Protein AF-A0A7T1WR82-F1 (afdb_monomer)

Nearest PDB structures (foldseek):
  6ww6-assembly1_A  TM=8.678E-01  e=2.029E-02  Enterococcus faecalis
  6hmj-assembly2_C  TM=7.425E-01  e=1.366E-02  Nakamurella multipartita DSM 44233
  6hmj-assembly2_D  TM=5.915E-01  e=3.014E-02  Nakamurella multipartita DSM 44233
  1sd5-assembly1_A  TM=7.877E-01  e=3.834E-01  Mycobacterium tuberculosis H37Rv
  1wj7-assembly1_A  TM=3.867E-01  e=4.355E+00  Mus musculus

Secondary structure (DSSP, 8-state):
--------------HHHHHHHHHHHHHHHHHHHHHHHHHHHHHT--HHHHHHHHHHHHHHHT--HHHHHHHHHHHHHHS---HHHHHHHHHHHHHHTT-

Structure (mmCIF, N/CA/C/O backbone):
data_AF-A0A7T1WR82-F1
#
_entry.id   AF-A0A7T1WR82-F1
#
loop_
_atom_site.group_PDB
_atom_site.id
_atom_site.type_symbol
_atom_site.label_atom_id
_atom_site.label_alt_id
_atom_site.label_comp_id
_atom_site.label_asym_id
_atom_site.label_entity_id
_atom_site.label_seq_id
_atom_site.pdbx_PDB_ins_code
_atom_site.Cartn_x
_atom_site.Cartn_y
_atom_site.Cartn_z
_atom_site.occupancy
_atom_site.B_iso_or_equiv
_atom_site.auth_seq_id
_atom_site.auth_comp_id
_atom_site.auth_asym_id
_atom_site.auth_atom_id
_atom_site.pdbx_PDB_model_num
ATOM 1 N N . MET A 1 1 ? -47.681 26.897 45.256 1.00 40.25 1 MET A N 1
ATOM 2 C CA . MET A 1 1 ? -47.712 25.527 44.693 1.00 40.25 1 MET A CA 1
ATOM 3 C C . MET A 1 1 ? -47.366 25.603 43.209 1.00 40.25 1 MET A C 1
ATOM 5 O O . MET A 1 1 ? -47.963 26.440 42.556 1.00 40.25 1 MET A O 1
ATOM 9 N N . LYS A 1 2 ? -46.405 24.768 42.759 1.00 40.03 2 LYS A N 1
ATOM 10 C CA . LYS A 1 2 ? -46.055 24.330 41.378 1.00 40.03 2 LYS A CA 1
ATOM 11 C C . LYS A 1 2 ? -45.998 25.421 40.283 1.00 40.03 2 LYS A C 1
ATOM 13 O O . LYS A 1 2 ? -47.017 25.970 39.915 1.00 40.03 2 LYS A O 1
ATOM 18 N N . GLY A 1 3 ? -44.862 25.778 39.680 1.00 43.69 3 GLY A N 1
ATOM 19 C CA . GLY A 1 3 ? -43.711 24.948 39.323 1.00 43.69 3 GLY A CA 1
ATOM 20 C C . GLY A 1 3 ? -44.055 24.062 38.124 1.00 43.69 3 GLY A C 1
A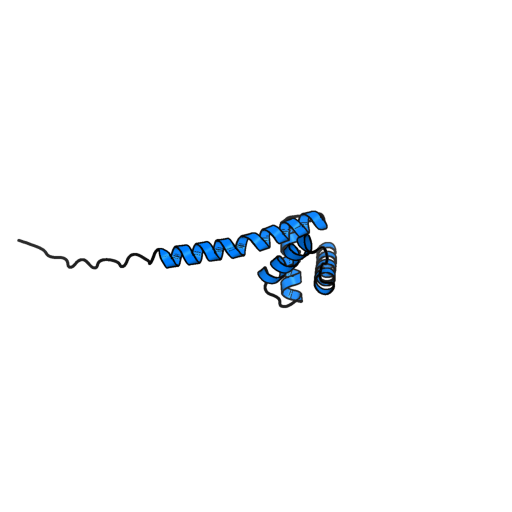TOM 21 O O . GLY A 1 3 ? -44.535 22.953 38.324 1.00 43.69 3 GLY A O 1
ATOM 22 N N . ALA A 1 4 ? -43.817 24.547 36.903 1.00 46.09 4 ALA A N 1
ATOM 23 C CA . ALA A 1 4 ? -43.819 23.734 35.689 1.00 46.09 4 ALA A CA 1
ATOM 24 C C . ALA A 1 4 ? -42.756 24.283 34.723 1.00 46.09 4 ALA A C 1
ATOM 26 O O . ALA A 1 4 ? -43.010 25.184 33.928 1.00 46.09 4 ALA A O 1
ATOM 27 N N . ARG A 1 5 ? -41.529 23.762 34.854 1.00 46.34 5 ARG A N 1
ATOM 28 C CA . ARG A 1 5 ? -40.504 23.839 33.809 1.00 46.34 5 ARG A CA 1
ATOM 29 C C . ARG A 1 5 ? -41.008 23.015 32.624 1.00 46.34 5 ARG A C 1
ATOM 31 O O . ARG A 1 5 ? -41.230 21.818 32.781 1.00 46.34 5 ARG A O 1
ATOM 38 N N . ALA A 1 6 ? -41.169 23.649 31.468 1.00 47.00 6 ALA A N 1
ATOM 39 C CA . ALA A 1 6 ? -41.296 22.941 30.205 1.00 47.00 6 ALA A CA 1
ATOM 40 C C . ALA A 1 6 ? -39.965 22.228 29.930 1.00 47.00 6 ALA A C 1
ATOM 42 O O . ALA A 1 6 ? -38.913 22.862 29.837 1.00 47.00 6 ALA 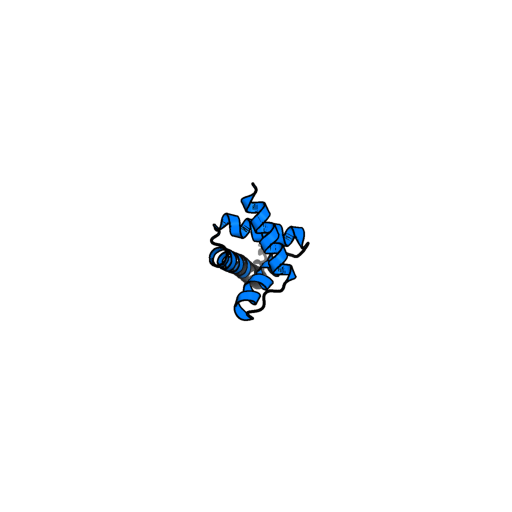A O 1
ATOM 43 N N . ALA A 1 7 ? -40.016 20.900 29.893 1.00 48.38 7 ALA A N 1
ATOM 44 C CA . ALA A 1 7 ? -38.902 20.063 29.500 1.00 48.38 7 ALA A CA 1
ATOM 45 C C . ALA A 1 7 ? -38.677 20.231 27.993 1.00 48.38 7 ALA A C 1
ATOM 47 O O . ALA A 1 7 ? -39.536 19.866 27.194 1.00 48.38 7 ALA A O 1
ATOM 48 N N . VAL A 1 8 ? -37.526 20.782 27.610 1.00 54.06 8 VAL A N 1
ATO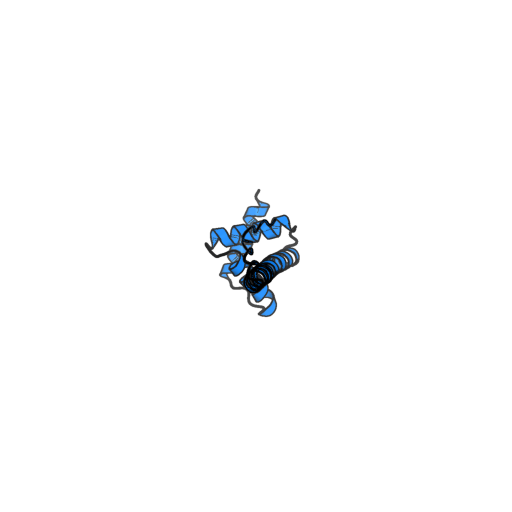M 49 C CA . VAL A 1 8 ? -36.980 20.555 26.273 1.00 54.06 8 VAL A CA 1
ATOM 50 C C . VAL A 1 8 ? -36.403 19.140 26.275 1.00 54.06 8 VAL A C 1
ATOM 52 O O . VAL A 1 8 ? -35.375 18.873 26.895 1.00 54.06 8 VAL A O 1
ATOM 55 N N . SER A 1 9 ? -37.134 18.202 25.677 1.00 49.97 9 SER A N 1
ATOM 56 C CA . SER A 1 9 ? -36.619 16.861 25.416 1.00 49.97 9 SER A CA 1
ATOM 57 C C . SER A 1 9 ? -35.569 16.994 24.322 1.00 49.97 9 SER A C 1
ATOM 59 O O . SER A 1 9 ? -35.898 17.388 23.207 1.00 49.97 9 SER A O 1
ATOM 61 N N . GLY A 1 10 ? -34.309 16.737 24.671 1.00 50.28 10 GLY A N 1
ATOM 62 C CA . GLY A 1 10 ? -33.233 16.621 23.699 1.00 50.28 10 GLY A CA 1
ATOM 63 C C . GLY A 1 10 ? -33.550 15.484 22.738 1.00 50.28 10 GLY A C 1
ATOM 64 O O . GLY A 1 10 ? -33.881 14.379 23.168 1.00 50.28 10 GLY A O 1
ATOM 65 N N . GLU A 1 11 ? -33.498 15.787 21.450 1.00 56.84 11 GLU A N 1
ATOM 66 C CA . GLU A 1 11 ? -33.544 14.799 20.383 1.00 56.84 11 GLU A CA 1
ATOM 67 C C . GLU A 1 11 ? -32.299 13.921 20.530 1.00 56.84 11 GLU A C 1
ATOM 69 O O . GLU A 1 11 ? -31.170 14.417 20.471 1.00 56.84 11 GLU A O 1
ATOM 74 N N . ALA A 1 12 ? -32.502 12.643 20.851 1.00 59.41 12 ALA A N 1
ATOM 75 C CA . ALA A 1 12 ? -31.414 11.682 20.892 1.00 59.41 12 ALA A CA 1
ATOM 76 C C . ALA A 1 12 ? -30.826 11.578 19.474 1.00 59.41 12 ALA A C 1
ATOM 78 O O . ALA A 1 12 ? -31.603 11.516 18.518 1.00 59.41 12 ALA A O 1
ATOM 79 N N . PRO A 1 13 ? -29.492 11.611 19.312 1.00 56.22 13 PRO A N 1
ATOM 80 C CA . PRO A 1 13 ? -28.881 11.453 18.002 1.00 56.22 13 PRO A CA 1
ATOM 81 C C . PRO A 1 13 ? -29.340 10.133 17.375 1.00 56.22 13 PRO A C 1
ATOM 83 O O . PRO A 1 13 ? -29.433 9.115 18.058 1.00 56.22 13 PRO A O 1
ATOM 86 N N . ASP A 1 14 ? -29.679 10.186 16.088 1.00 64.38 14 ASP A N 1
ATOM 87 C CA . ASP A 1 14 ? -30.161 9.046 15.313 1.00 64.38 14 ASP A CA 1
ATOM 88 C C . ASP A 1 14 ? -29.086 7.949 15.276 1.00 64.38 14 ASP A C 1
ATOM 90 O O . ASP A 1 14 ? -28.117 8.024 14.516 1.00 64.38 14 ASP A O 1
ATOM 94 N N . GLU A 1 15 ? -29.256 6.938 16.129 1.00 60.59 15 GLU A N 1
ATOM 95 C CA . GLU A 1 15 ? -28.353 5.794 16.295 1.00 60.59 15 GLU A CA 1
ATOM 96 C C . GLU A 1 15 ? -28.057 5.088 14.959 1.00 60.59 15 GLU A C 1
ATOM 98 O O . GLU A 1 15 ? -26.994 4.488 14.790 1.00 60.59 15 GLU A O 1
ATOM 103 N N . SER A 1 16 ? -28.958 5.194 13.972 1.00 70.25 16 SER A N 1
ATOM 104 C CA . SER A 1 16 ? -28.754 4.611 12.645 1.00 70.25 16 SER A CA 1
ATOM 105 C C . SER A 1 16 ? -27.654 5.320 11.846 1.00 70.25 16 SER A C 1
ATOM 107 O O . SER A 1 16 ? -26.864 4.660 11.171 1.00 70.25 16 SER A O 1
ATOM 109 N N . VAL A 1 17 ? -27.524 6.643 11.987 1.00 72.69 17 VAL A N 1
ATOM 110 C CA . VAL A 1 17 ? -26.503 7.443 11.295 1.00 72.69 17 VAL A CA 1
ATOM 111 C C . VAL A 1 17 ? -25.115 7.195 11.887 1.00 72.69 17 VAL A C 1
ATOM 113 O O . VAL A 1 17 ? -24.145 7.080 11.138 1.00 72.69 17 VAL A O 1
ATOM 116 N N . GLU A 1 18 ? -24.997 7.057 13.211 1.00 66.50 18 GLU A N 1
ATOM 117 C CA . GLU A 1 18 ? -23.722 6.709 13.859 1.00 66.50 18 GLU A CA 1
ATOM 118 C C . GLU A 1 18 ? -23.255 5.294 13.494 1.00 66.50 18 GLU A C 1
ATOM 120 O O . GLU A 1 18 ? -22.069 5.088 13.222 1.00 66.50 18 GLU A O 1
ATOM 125 N N . LEU A 1 19 ? -24.172 4.323 13.424 1.00 70.44 19 LEU A N 1
ATOM 126 C CA . LEU A 1 19 ? -23.851 2.960 12.992 1.00 70.44 19 LEU A CA 1
ATOM 127 C C . LEU A 1 19 ? -23.391 2.908 11.530 1.00 70.44 19 LEU A C 1
ATOM 129 O O . LEU A 1 19 ? -22.436 2.194 11.221 1.00 70.44 19 LEU A O 1
ATOM 133 N N . GLU A 1 20 ? -24.021 3.676 10.641 1.00 73.62 20 GLU A N 1
ATOM 134 C CA . GLU A 1 20 ? -23.632 3.777 9.230 1.00 73.62 20 GLU A CA 1
ATOM 135 C C . GLU A 1 20 ? -22.240 4.416 9.082 1.00 73.62 20 GLU A C 1
ATOM 137 O O . GLU A 1 20 ? -21.378 3.894 8.372 1.00 73.62 20 GLU A O 1
ATOM 142 N N . GLN A 1 21 ? -21.971 5.505 9.811 1.00 63.62 21 GLN A N 1
ATOM 143 C CA . GLN A 1 21 ? -20.661 6.163 9.816 1.00 63.62 21 GLN A CA 1
ATOM 144 C C . GLN A 1 21 ? -19.562 5.263 10.393 1.00 63.62 21 GLN A C 1
ATOM 146 O O . GLN A 1 21 ? -18.455 5.216 9.849 1.00 63.62 21 GLN A O 1
ATOM 151 N N . LEU A 1 22 ? -19.860 4.510 11.457 1.00 59.69 22 LEU A N 1
ATOM 152 C CA . LEU A 1 22 ? -18.931 3.545 12.037 1.00 59.69 22 LEU A CA 1
ATOM 153 C C . LEU A 1 22 ? -18.677 2.373 11.082 1.00 59.69 22 LEU A C 1
ATOM 155 O O . LEU A 1 22 ? -17.517 2.021 10.873 1.00 59.69 22 LEU A O 1
ATOM 159 N N . ARG A 1 23 ? -19.717 1.814 10.440 1.00 64.06 23 ARG A N 1
ATOM 160 C CA . ARG A 1 23 ? -19.560 0.793 9.386 1.00 64.06 23 ARG A CA 1
ATOM 161 C C . ARG A 1 23 ? -18.683 1.311 8.252 1.00 64.06 23 ARG A C 1
ATOM 163 O O . ARG A 1 23 ? -17.740 0.632 7.867 1.00 64.06 23 ARG A O 1
ATOM 170 N N . HIS A 1 24 ? -18.917 2.530 7.777 1.00 60.59 24 HIS A N 1
ATOM 171 C CA . HIS A 1 24 ? -18.142 3.109 6.682 1.00 60.59 24 HIS A CA 1
ATOM 172 C C . HIS A 1 24 ? -16.666 3.355 7.059 1.00 60.59 24 HIS A C 1
ATOM 174 O O . HIS A 1 24 ? -15.745 3.088 6.278 1.00 60.59 24 HIS A O 1
ATOM 180 N N . ALA A 1 25 ? -16.409 3.798 8.294 1.00 59.44 25 ALA A N 1
ATOM 181 C CA . ALA A 1 25 ? -15.056 3.925 8.836 1.00 59.44 25 ALA A CA 1
ATOM 182 C C . ALA A 1 25 ? -14.368 2.559 9.039 1.00 59.44 25 ALA A C 1
ATOM 184 O O . ALA A 1 25 ? -13.149 2.452 8.875 1.00 59.44 25 ALA A O 1
ATOM 185 N N . MET A 1 26 ? -15.136 1.514 9.364 1.00 60.00 26 MET A N 1
ATOM 186 C CA . MET A 1 26 ? -14.669 0.127 9.440 1.00 60.00 26 MET A CA 1
ATOM 187 C C . MET A 1 26 ? -14.469 -0.525 8.068 1.00 60.00 26 MET A C 1
ATOM 189 O O . MET A 1 26 ? -13.698 -1.470 7.987 1.00 60.00 26 MET A O 1
ATOM 193 N N . GLU A 1 27 ? -15.112 -0.045 7.004 1.00 61.00 27 GLU A N 1
ATOM 194 C CA . GLU A 1 27 ? -14.976 -0.590 5.644 1.00 61.00 27 GLU A CA 1
ATOM 195 C C . GLU A 1 27 ? -13.752 -0.021 4.899 1.00 61.00 27 GLU A C 1
ATOM 197 O O . GLU A 1 27 ? -13.155 -0.717 4.083 1.00 61.00 27 GLU A O 1
ATOM 202 N N . THR A 1 28 ? -13.307 1.203 5.216 1.00 53.84 28 THR A N 1
ATOM 203 C CA . THR A 1 28 ? -12.180 1.869 4.517 1.00 53.84 28 THR A CA 1
ATOM 204 C C . THR A 1 28 ? -10.815 1.715 5.200 1.00 53.84 28 THR A C 1
ATOM 206 O O . THR A 1 28 ? -9.780 1.746 4.532 1.00 53.84 28 THR A O 1
ATOM 209 N N . ARG A 1 29 ? -10.776 1.500 6.521 1.00 64.00 29 ARG A N 1
ATOM 210 C CA . ARG A 1 29 ? -9.531 1.235 7.274 1.00 64.00 29 ARG A CA 1
ATOM 211 C C . ARG A 1 29 ? -8.872 -0.144 7.034 1.00 64.00 29 ARG A C 1
ATOM 213 O O . ARG A 1 29 ? -7.646 -0.189 7.094 1.00 64.00 29 ARG A O 1
ATOM 220 N N . PRO A 1 30 ? -9.582 -1.246 6.705 1.00 79.12 30 PRO A N 1
ATOM 221 C CA . PRO A 1 30 ? -8.959 -2.562 6.540 1.00 79.12 30 PRO A CA 1
ATOM 222 C C . PRO A 1 30 ? -8.063 -2.673 5.309 1.00 79.12 30 PRO A C 1
ATOM 224 O O . PRO A 1 30 ? -7.031 -3.334 5.366 1.00 79.12 30 PRO A O 1
ATOM 227 N N . VAL A 1 31 ? -8.443 -2.050 4.188 1.00 90.50 31 VAL A N 1
ATOM 228 C CA . VAL A 1 31 ? -7.759 -2.294 2.908 1.00 90.50 31 VAL A CA 1
ATOM 229 C C . VAL A 1 31 ? -6.377 -1.645 2.852 1.00 90.50 31 VAL A C 1
ATOM 231 O O . VAL A 1 31 ? -5.436 -2.232 2.327 1.00 90.50 31 VAL A O 1
ATOM 234 N N . ILE A 1 32 ? -6.215 -0.472 3.469 1.00 93.00 32 ILE A N 1
ATOM 235 C CA . ILE A 1 32 ? -4.924 0.222 3.547 1.00 93.00 32 ILE A CA 1
ATOM 236 C C . ILE A 1 32 ? -3.935 -0.581 4.395 1.00 93.00 32 ILE A C 1
ATOM 238 O O . ILE A 1 32 ? -2.785 -0.758 3.995 1.00 93.00 32 ILE A O 1
ATOM 242 N N . ASP A 1 33 ? -4.370 -1.102 5.543 1.00 94.62 33 ASP A N 1
ATOM 243 C CA . ASP A 1 33 ? -3.505 -1.920 6.393 1.00 94.62 33 ASP A CA 1
ATOM 244 C C . ASP A 1 33 ? -3.172 -3.274 5.750 1.00 94.62 33 ASP A C 1
ATOM 246 O O . ASP A 1 33 ? -2.031 -3.731 5.849 1.00 94.62 33 ASP A O 1
ATOM 250 N N . GLN A 1 34 ? -4.106 -3.873 5.004 1.00 94.88 34 GLN A N 1
ATOM 251 C CA . GLN A 1 34 ? -3.818 -5.050 4.178 1.00 94.88 34 GLN A CA 1
ATOM 252 C C . GLN A 1 34 ? -2.771 -4.738 3.104 1.00 94.88 34 GLN A C 1
ATOM 254 O O . GLN A 1 34 ? -1.774 -5.452 3.004 1.00 94.88 34 GLN A O 1
ATOM 259 N N . ALA A 1 35 ? -2.936 -3.647 2.351 1.00 95.81 35 ALA A N 1
ATOM 260 C CA . ALA A 1 35 ? -1.978 -3.234 1.328 1.00 95.81 35 ALA A CA 1
ATOM 261 C C . ALA A 1 35 ? -0.584 -2.971 1.916 1.00 95.81 35 ALA A C 1
ATOM 263 O O . ALA A 1 35 ? 0.420 -3.388 1.337 1.00 95.81 35 ALA A O 1
ATOM 264 N N . LYS A 1 36 ? -0.503 -2.349 3.102 1.00 96.69 36 LYS A N 1
ATOM 265 C CA . LYS A 1 36 ? 0.763 -2.217 3.840 1.00 96.69 36 LYS A CA 1
ATOM 266 C C . LYS A 1 36 ? 1.377 -3.583 4.125 1.00 96.69 36 LYS A C 1
ATOM 268 O O . LYS A 1 36 ? 2.552 -3.775 3.832 1.00 96.69 36 LYS A O 1
ATOM 273 N N . GLY A 1 37 ? 0.595 -4.533 4.640 1.00 96.88 37 GLY A N 1
ATOM 274 C CA . GLY A 1 37 ? 1.051 -5.902 4.894 1.00 96.88 37 GLY A CA 1
ATOM 275 C C . GLY A 1 37 ? 1.589 -6.600 3.641 1.00 96.88 37 GLY A C 1
ATOM 276 O O . GLY A 1 37 ? 2.654 -7.214 3.692 1.00 96.88 37 GLY A O 1
ATOM 277 N N . VAL A 1 38 ? 0.914 -6.439 2.498 1.00 95.94 38 VAL A N 1
ATOM 278 C CA . VAL A 1 38 ? 1.372 -6.960 1.199 1.00 95.94 38 VAL A CA 1
ATOM 279 C C . VAL A 1 38 ? 2.728 -6.365 0.819 1.00 95.94 38 VAL A C 1
ATOM 281 O O . VAL A 1 38 ? 3.652 -7.107 0.490 1.00 95.94 38 VAL A O 1
ATOM 284 N N . LEU A 1 39 ? 2.887 -5.042 0.909 1.00 96.75 39 LEU A N 1
ATOM 285 C CA . LEU A 1 39 ? 4.150 -4.369 0.588 1.00 96.75 39 LEU A CA 1
ATOM 286 C C . LEU A 1 39 ? 5.285 -4.770 1.538 1.00 96.75 39 LEU A C 1
ATOM 288 O O . LEU A 1 39 ? 6.415 -4.974 1.094 1.00 96.75 39 LEU A O 1
ATOM 292 N N . MET A 1 40 ? 4.990 -4.917 2.832 1.00 97.88 40 MET A N 1
ATOM 293 C CA . MET A 1 40 ? 5.951 -5.403 3.823 1.00 97.88 40 MET A CA 1
ATOM 294 C C . MET A 1 40 ? 6.453 -6.801 3.458 1.00 97.88 40 MET A C 1
ATOM 296 O O . MET A 1 40 ? 7.661 -7.022 3.432 1.00 97.88 40 MET A O 1
ATOM 300 N N . ALA A 1 41 ? 5.544 -7.724 3.131 1.00 96.38 41 ALA A N 1
ATOM 301 C CA . ALA A 1 41 ? 5.893 -9.096 2.777 1.00 96.38 41 ALA A CA 1
ATOM 302 C C . ALA A 1 41 ? 6.634 -9.194 1.432 1.00 96.38 41 ALA A C 1
ATOM 304 O O . ALA A 1 41 ? 7.596 -9.948 1.315 1.00 96.38 41 ALA A O 1
ATOM 305 N N . ALA A 1 42 ? 6.211 -8.426 0.425 1.00 94.12 42 ALA A N 1
ATOM 306 C CA . ALA A 1 42 ? 6.776 -8.490 -0.922 1.00 94.12 42 ALA A CA 1
ATOM 307 C C . ALA A 1 42 ? 8.156 -7.821 -1.041 1.00 94.12 42 ALA A C 1
ATOM 309 O O . ALA A 1 42 ? 8.978 -8.250 -1.850 1.00 94.12 42 ALA A O 1
ATOM 310 N N . TYR A 1 43 ? 8.414 -6.770 -0.255 1.00 94.94 43 TYR A N 1
ATOM 311 C CA . TYR A 1 43 ? 9.605 -5.923 -0.405 1.00 94.94 43 TYR A CA 1
ATOM 312 C C . TYR A 1 43 ? 10.457 -5.800 0.866 1.00 94.94 43 TYR A C 1
ATOM 314 O O . TYR A 1 43 ? 11.412 -5.018 0.878 1.00 94.94 43 TYR A O 1
ATOM 322 N N . SER A 1 44 ? 10.139 -6.567 1.914 1.00 96.19 44 SER A N 1
ATOM 323 C CA . SER A 1 44 ? 10.827 -6.560 3.214 1.00 96.19 44 SER A CA 1
ATOM 324 C C . SER A 1 44 ? 10.903 -5.165 3.843 1.00 96.19 44 SER A C 1
ATOM 326 O O . SER A 1 44 ? 11.963 -4.724 4.288 1.00 96.19 44 SER A O 1
ATOM 328 N N . LEU A 1 45 ? 9.779 -4.445 3.834 1.00 96.56 45 LEU A N 1
ATOM 329 C CA . LEU A 1 45 ? 9.681 -3.079 4.354 1.00 96.56 45 LEU A CA 1
ATOM 330 C C . LEU A 1 45 ? 9.228 -3.048 5.816 1.00 96.56 45 LEU A C 1
ATOM 332 O O . LEU A 1 45 ? 8.478 -3.914 6.269 1.00 96.56 45 LEU A O 1
ATOM 336 N N . SER A 1 46 ? 9.623 -1.989 6.525 1.00 97.69 46 SER A N 1
ATOM 337 C CA . SER A 1 46 ? 8.993 -1.611 7.792 1.00 97.69 46 SER A CA 1
ATOM 338 C C . SER A 1 46 ? 7.548 -1.123 7.563 1.00 97.69 46 SER A C 1
ATOM 340 O O . SER A 1 46 ? 7.202 -0.716 6.446 1.00 97.69 46 SER A O 1
ATOM 342 N N . PRO A 1 47 ? 6.687 -1.108 8.599 1.00 96.62 47 PRO A N 1
ATOM 343 C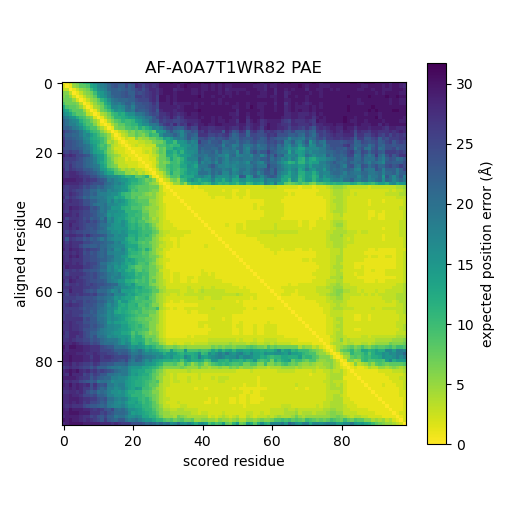 CA . PRO A 1 47 ? 5.350 -0.527 8.492 1.00 96.62 47 PRO A CA 1
ATOM 344 C C . PRO A 1 47 ? 5.353 0.954 8.084 1.00 96.62 47 PRO A C 1
ATOM 346 O O . PRO A 1 47 ? 4.484 1.365 7.308 1.00 96.62 47 PRO A O 1
ATOM 349 N N . GLU A 1 48 ? 6.310 1.756 8.578 1.00 96.94 48 GLU A N 1
ATOM 350 C CA . GLU A 1 48 ? 6.439 3.161 8.171 1.00 96.94 48 GLU A CA 1
ATOM 351 C C . GLU A 1 48 ? 6.825 3.288 6.699 1.00 96.94 48 GLU A C 1
ATOM 353 O O . GLU A 1 48 ? 6.279 4.130 5.986 1.00 96.94 48 GLU A O 1
ATOM 358 N N . ASP A 1 49 ? 7.744 2.454 6.224 1.00 97.75 49 ASP A N 1
ATOM 359 C CA . ASP A 1 49 ? 8.197 2.515 4.840 1.00 97.75 49 ASP A CA 1
ATOM 360 C C . ASP A 1 49 ? 7.120 2.034 3.871 1.00 97.75 49 ASP A C 1
ATOM 362 O O . ASP A 1 49 ? 6.885 2.685 2.857 1.00 97.75 49 ASP A O 1
ATOM 366 N N . ALA A 1 50 ? 6.384 0.973 4.208 1.00 97.81 50 ALA A N 1
ATOM 367 C CA . ALA A 1 50 ? 5.228 0.539 3.427 1.00 97.81 50 ALA A CA 1
ATOM 368 C C . ALA A 1 50 ? 4.160 1.643 3.319 1.00 97.81 50 ALA A C 1
ATOM 370 O O . ALA A 1 50 ? 3.610 1.875 2.241 1.00 97.81 50 ALA A O 1
ATOM 371 N N . TRP A 1 51 ? 3.910 2.379 4.408 1.00 96.75 51 TRP A N 1
ATOM 372 C CA . TRP A 1 51 ? 3.028 3.547 4.385 1.00 96.75 51 TRP A CA 1
ATOM 373 C C . TRP A 1 51 ? 3.549 4.654 3.461 1.00 96.75 51 TRP A C 1
ATOM 375 O O . TRP A 1 51 ? 2.790 5.163 2.635 1.00 96.75 51 TRP A O 1
ATOM 385 N N . LYS A 1 52 ? 4.841 5.003 3.549 1.00 97.50 52 LYS A N 1
ATOM 386 C CA . LYS A 1 52 ? 5.452 6.000 2.654 1.00 97.50 52 LYS A CA 1
ATOM 387 C C . LYS A 1 52 ? 5.290 5.601 1.190 1.00 97.50 52 LYS A C 1
ATOM 389 O O . LYS A 1 52 ? 4.926 6.448 0.385 1.00 97.50 52 LYS A O 1
ATOM 394 N N . ILE A 1 53 ? 5.502 4.327 0.849 1.00 98.00 53 ILE A N 1
ATOM 395 C CA . ILE A 1 53 ? 5.314 3.836 -0.522 1.00 98.00 53 ILE A CA 1
ATOM 396 C C . ILE A 1 53 ? 3.875 4.058 -0.998 1.00 98.00 53 ILE A C 1
ATOM 398 O O . ILE A 1 53 ? 3.691 4.624 -2.075 1.00 98.00 53 ILE A O 1
ATOM 402 N N . LEU A 1 54 ? 2.860 3.694 -0.205 1.00 96.75 54 LEU A N 1
ATOM 403 C CA . LEU A 1 54 ? 1.455 3.928 -0.571 1.00 96.75 54 LEU A CA 1
ATOM 404 C C . LEU A 1 54 ? 1.161 5.410 -0.825 1.00 96.75 54 LEU A C 1
ATOM 406 O O . LEU A 1 54 ? 0.539 5.758 -1.830 1.00 96.75 54 LEU A O 1
ATOM 410 N N . VAL A 1 55 ? 1.636 6.283 0.065 1.00 96.12 55 VAL A N 1
ATOM 411 C CA . VAL A 1 55 ? 1.449 7.734 -0.055 1.00 96.12 55 VAL A CA 1
ATOM 412 C C . VAL A 1 55 ? 2.136 8.270 -1.312 1.00 96.12 55 VAL A C 1
ATOM 414 O O . VAL A 1 55 ? 1.510 9.001 -2.077 1.00 96.12 55 VAL A O 1
ATOM 417 N N . THR A 1 56 ? 3.382 7.870 -1.573 1.00 96.88 56 THR A N 1
ATOM 418 C CA . THR A 1 56 ? 4.135 8.287 -2.764 1.00 96.88 56 THR A CA 1
ATOM 419 C C . THR A 1 56 ? 3.445 7.838 -4.051 1.00 96.88 56 THR A C 1
ATOM 421 O O . THR A 1 56 ? 3.271 8.637 -4.970 1.00 96.88 56 THR A O 1
ATOM 424 N N . VAL A 1 57 ? 2.994 6.581 -4.121 1.00 96.38 57 VAL A N 1
ATOM 425 C CA . VAL A 1 57 ? 2.276 6.057 -5.294 1.00 96.38 57 VAL A CA 1
ATOM 426 C C . VAL A 1 57 ? 0.956 6.800 -5.500 1.00 96.38 57 VAL A C 1
ATOM 428 O O . VAL A 1 57 ? 0.666 7.216 -6.621 1.00 96.38 57 VAL A O 1
ATOM 431 N N . SER A 1 58 ? 0.178 7.031 -4.440 1.00 95.69 58 SER A N 1
ATOM 432 C CA . SER A 1 58 ? -1.071 7.805 -4.494 1.00 95.69 58 SER A CA 1
ATOM 433 C C . SER A 1 58 ? -0.849 9.225 -5.022 1.00 95.69 58 SER A C 1
ATOM 435 O O . SER A 1 58 ? -1.541 9.651 -5.947 1.00 95.69 58 SER A O 1
ATOM 437 N N . GLN A 1 59 ? 0.161 9.932 -4.509 1.00 94.19 59 GLN A N 1
ATOM 438 C CA . GLN A 1 59 ? 0.480 11.295 -4.939 1.00 94.19 59 GLN A CA 1
ATOM 439 C C . GLN A 1 59 ? 0.948 11.348 -6.395 1.00 94.19 59 GLN A C 1
ATOM 441 O O . GLN A 1 59 ? 0.455 12.165 -7.170 1.00 94.19 59 GLN A O 1
ATOM 446 N N . HIS A 1 60 ? 1.860 10.460 -6.796 1.00 92.81 60 HIS A N 1
ATOM 447 C CA . HIS A 1 60 ? 2.384 10.435 -8.164 1.00 92.81 60 HIS A CA 1
ATOM 448 C C . HIS A 1 60 ? 1.338 10.021 -9.199 1.00 92.81 60 HIS A C 1
ATOM 450 O O . HIS A 1 60 ? 1.347 10.514 -10.325 1.00 92.81 60 HIS A O 1
ATOM 456 N N . SER A 1 61 ? 0.434 9.117 -8.827 1.00 90.31 61 SER A N 1
ATOM 457 C CA . SER A 1 61 ? -0.652 8.665 -9.697 1.00 90.31 61 SER A CA 1
ATOM 458 C C . SER A 1 61 ? -1.861 9.598 -9.695 1.00 90.31 61 SER A C 1
ATOM 460 O O . SER A 1 61 ? -2.771 9.377 -10.4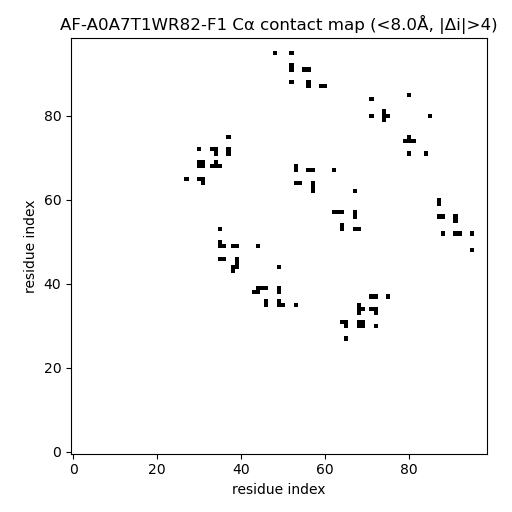94 1.00 90.31 61 SER A O 1
ATOM 462 N N . ASN A 1 62 ? -1.898 10.596 -8.800 1.00 93.25 62 ASN A N 1
ATOM 463 C CA . ASN A 1 62 ? -3.083 11.396 -8.485 1.00 93.25 62 ASN A CA 1
ATOM 464 C C . ASN A 1 62 ? -4.335 10.522 -8.245 1.00 93.25 62 ASN A C 1
ATOM 466 O O . ASN A 1 62 ? -5.442 10.851 -8.669 1.00 93.25 62 ASN A O 1
ATOM 470 N N . THR A 1 63 ? -4.140 9.366 -7.608 1.00 92.44 63 THR A N 1
ATOM 471 C CA . THR A 1 63 ? -5.191 8.386 -7.308 1.00 92.44 63 THR A CA 1
ATOM 472 C C . THR A 1 63 ? -5.421 8.361 -5.809 1.00 92.44 63 THR A C 1
ATOM 474 O O . THR A 1 63 ? -4.481 8.500 -5.025 1.00 92.44 63 THR A O 1
ATOM 477 N N . LYS A 1 64 ? -6.678 8.203 -5.383 1.00 93.44 64 LYS A N 1
ATOM 478 C CA . LYS A 1 64 ? -6.999 8.147 -3.954 1.00 93.44 64 LYS A CA 1
ATOM 479 C C . LYS A 1 64 ? -6.244 6.991 -3.294 1.00 93.44 64 LYS A C 1
ATOM 481 O O . LYS A 1 64 ? -6.184 5.894 -3.840 1.00 93.44 64 LYS A O 1
ATOM 486 N N . LEU A 1 65 ? -5.708 7.233 -2.099 1.00 93.62 65 LEU A N 1
ATOM 487 C CA . LEU A 1 65 ? -4.909 6.256 -1.355 1.00 93.62 65 LEU A CA 1
ATOM 488 C C . LEU A 1 65 ? -5.634 4.915 -1.155 1.00 93.62 65 LEU A C 1
ATOM 490 O O . LEU A 1 65 ? -5.010 3.864 -1.257 1.00 93.62 65 LEU A O 1
ATOM 494 N N . ASN A 1 66 ? -6.946 4.950 -0.899 1.00 92.44 66 ASN A N 1
ATOM 495 C CA . ASN A 1 66 ? -7.752 3.740 -0.742 1.00 92.44 66 ASN A CA 1
ATOM 496 C C . ASN A 1 66 ? -7.824 2.925 -2.042 1.00 92.44 66 ASN A C 1
ATOM 498 O O . ASN A 1 66 ? -7.664 1.716 -1.989 1.00 92.44 66 ASN A O 1
ATOM 502 N N . ALA A 1 67 ? -7.969 3.581 -3.197 1.00 93.00 67 ALA A N 1
ATOM 503 C CA . ALA A 1 67 ? -8.000 2.903 -4.491 1.00 93.00 67 ALA A CA 1
ATOM 504 C C . ALA A 1 67 ? -6.639 2.266 -4.818 1.00 93.00 67 ALA A C 1
ATOM 506 O O . ALA A 1 67 ? -6.582 1.116 -5.234 1.00 93.00 67 ALA A O 1
ATOM 507 N N . VAL A 1 68 ? -5.529 2.952 -4.516 1.00 94.69 68 VAL A N 1
ATOM 508 C CA . VAL A 1 68 ? -4.183 2.357 -4.629 1.00 94.69 68 VAL A CA 1
ATOM 509 C C . VAL A 1 68 ? -4.044 1.119 -3.736 1.00 94.69 68 VAL A C 1
ATOM 511 O O . VAL A 1 68 ? -3.480 0.110 -4.152 1.00 94.69 68 VAL A O 1
ATOM 514 N N . ALA A 1 69 ? -4.554 1.179 -2.504 1.00 94.62 69 ALA A N 1
ATOM 515 C CA . ALA A 1 69 ? -4.533 0.038 -1.597 1.00 94.62 69 ALA A CA 1
ATOM 516 C C . ALA A 1 69 ? -5.384 -1.136 -2.116 1.00 94.62 69 ALA A C 1
ATOM 518 O O . ALA A 1 69 ? -4.933 -2.279 -2.056 1.00 94.62 69 ALA A O 1
ATOM 519 N N . GLU A 1 70 ? -6.571 -0.860 -2.659 1.00 93.19 70 GLU A N 1
ATOM 520 C CA . GLU A 1 70 ? -7.446 -1.855 -3.291 1.00 93.19 70 GLU A CA 1
ATOM 521 C C . GLU A 1 70 ? -6.743 -2.552 -4.462 1.00 93.19 70 GLU A C 1
ATOM 523 O O . GLU A 1 70 ? -6.711 -3.780 -4.496 1.00 93.19 70 GLU A O 1
ATOM 528 N N . GLU A 1 71 ? -6.106 -1.799 -5.366 1.00 93.19 71 GLU A N 1
ATOM 529 C CA . GLU A 1 71 ? -5.365 -2.369 -6.500 1.00 93.19 71 GLU A CA 1
ATOM 530 C C . GLU A 1 71 ? -4.209 -3.275 -6.040 1.00 93.19 71 GLU A C 1
ATOM 532 O O . GLU A 1 71 ? -4.000 -4.362 -6.584 1.00 93.19 71 GLU A O 1
ATOM 537 N N . ILE A 1 72 ? -3.475 -2.871 -4.997 1.00 93.88 72 ILE A N 1
ATOM 538 C CA . ILE A 1 72 ? -2.389 -3.680 -4.428 1.00 93.88 72 ILE A CA 1
ATOM 539 C C . ILE A 1 72 ? -2.933 -4.983 -3.836 1.00 93.88 72 ILE A C 1
ATOM 541 O O . ILE A 1 72 ? -2.381 -6.051 -4.107 1.00 93.88 72 ILE A O 1
ATOM 545 N N . VAL A 1 73 ? -4.009 -4.924 -3.049 1.00 93.69 73 VAL A N 1
ATOM 546 C CA . VAL A 1 73 ? -4.613 -6.118 -2.442 1.00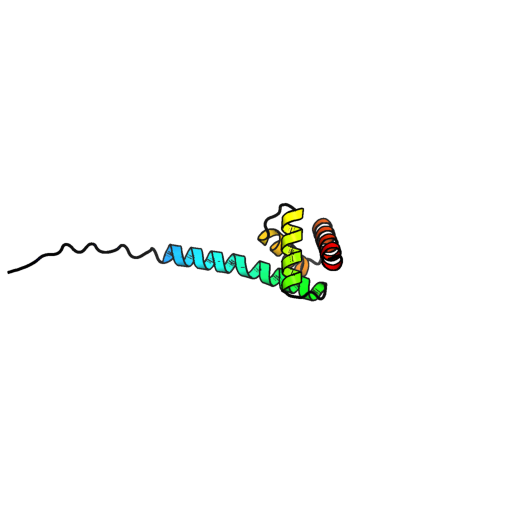 93.69 73 VAL A CA 1
ATOM 547 C C . VAL A 1 73 ? -5.191 -7.041 -3.515 1.00 93.69 73 VAL A C 1
ATOM 549 O O . VAL A 1 73 ? -4.926 -8.244 -3.477 1.00 93.69 73 VAL A O 1
ATOM 552 N N . ALA A 1 74 ? -5.905 -6.502 -4.504 1.00 91.62 74 ALA A N 1
ATOM 553 C CA . ALA A 1 74 ? -6.453 -7.273 -5.619 1.00 91.62 74 ALA A CA 1
ATOM 554 C C . ALA A 1 74 ? -5.355 -8.017 -6.397 1.00 91.62 74 ALA A C 1
ATOM 556 O O . ALA A 1 74 ? -5.511 -9.193 -6.734 1.00 91.62 74 ALA A O 1
ATOM 557 N N . SER A 1 75 ? -4.187 -7.390 -6.573 1.00 90.31 75 SER A N 1
ATOM 558 C CA . SER A 1 75 ? -3.058 -8.001 -7.282 1.00 90.31 75 SER A CA 1
ATOM 559 C C . SER A 1 75 ? -2.536 -9.302 -6.648 1.00 90.31 75 SER A C 1
ATOM 561 O O . SER A 1 75 ? -1.943 -10.134 -7.338 1.00 90.31 75 SER A O 1
ATOM 563 N N . THR A 1 76 ? -2.794 -9.521 -5.352 1.00 88.69 76 THR A N 1
ATOM 564 C CA . THR A 1 76 ? -2.427 -10.762 -4.645 1.00 88.69 76 THR A CA 1
ATOM 565 C C . THR A 1 76 ? -3.353 -11.937 -4.946 1.00 88.69 76 THR A C 1
ATOM 567 O O . THR A 1 76 ? -2.955 -13.087 -4.772 1.00 88.69 76 THR A O 1
ATOM 570 N N . GLN A 1 77 ? -4.574 -11.658 -5.404 1.00 81.06 77 GLN A N 1
ATOM 571 C CA . GLN A 1 77 ? -5.601 -12.661 -5.685 1.00 81.06 77 GLN A CA 1
ATOM 572 C C . GLN A 1 77 ? -5.611 -13.045 -7.168 1.00 81.06 77 GLN A C 1
ATOM 574 O O . GLN A 1 77 ? -5.820 -14.207 -7.507 1.00 81.06 77 GLN A O 1
ATOM 579 N N . GLU A 1 78 ? -5.345 -12.079 -8.050 1.00 72.88 78 GLU A N 1
ATOM 580 C CA . GLU A 1 78 ? -5.453 -12.258 -9.504 1.00 72.88 78 GLU A CA 1
ATOM 581 C C . GLU A 1 78 ? -4.130 -12.671 -10.173 1.00 72.88 78 GLU A C 1
ATOM 583 O O . GLU A 1 78 ? -4.117 -13.063 -11.337 1.00 72.88 78 GLU A O 1
ATOM 588 N N . GLY A 1 79 ? -2.996 -12.595 -9.463 1.00 63.78 79 GLY A N 1
ATOM 589 C CA . GLY A 1 79 ? -1.673 -12.986 -9.976 1.00 63.78 79 GLY A CA 1
ATOM 590 C C . GLY A 1 79 ? -1.117 -12.085 -11.090 1.00 63.78 79 GLY A C 1
ATOM 591 O O . GLY A 1 79 ? 0.016 -12.280 -11.533 1.00 63.78 79 GLY A O 1
ATOM 592 N N . VAL A 1 80 ? -1.877 -11.075 -11.518 1.00 63.53 80 VAL A N 1
ATOM 593 C CA . VAL A 1 80 ? -1.491 -10.079 -12.518 1.00 63.53 80 VAL A CA 1
ATOM 594 C C . VAL A 1 80 ? -1.518 -8.708 -11.849 1.00 63.53 80 VAL A C 1
ATOM 596 O O . VAL A 1 80 ? -2.568 -8.110 -11.652 1.00 63.53 80 VAL A O 1
ATOM 599 N N . VAL A 1 81 ? -0.342 -8.204 -11.473 1.00 65.81 81 VAL A N 1
ATOM 600 C CA . VAL A 1 81 ? -0.199 -6.801 -11.057 1.00 65.81 81 VAL A CA 1
ATOM 601 C C . VAL A 1 81 ? -0.227 -5.948 -12.321 1.00 65.81 81 VAL A C 1
ATOM 603 O O . VAL A 1 81 ? 0.590 -6.193 -13.214 1.00 65.81 81 VAL A O 1
ATOM 606 N N . ASP A 1 82 ? -1.102 -4.942 -12.387 1.00 81.81 82 ASP A N 1
ATOM 607 C CA . ASP A 1 82 ? -1.062 -3.945 -13.461 1.00 81.81 82 ASP A CA 1
ATOM 608 C C . ASP A 1 82 ? 0.365 -3.380 -13.608 1.00 81.81 82 ASP A C 1
ATOM 610 O O . ASP A 1 82 ? 1.019 -2.987 -12.633 1.00 81.81 82 ASP A O 1
ATOM 614 N N . GLY A 1 83 ? 0.878 -3.369 -14.841 1.00 85.44 83 GLY A N 1
ATOM 615 C CA . GLY A 1 83 ? 2.256 -2.980 -15.138 1.00 85.44 83 GLY A CA 1
ATOM 616 C C . GLY A 1 83 ? 2.555 -1.549 -14.693 1.00 85.44 83 GLY A C 1
ATOM 617 O O . GLY A 1 83 ? 3.640 -1.281 -14.174 1.00 85.44 83 GLY A O 1
ATOM 618 N N . ARG A 1 84 ? 1.569 -0.649 -14.806 1.00 90.31 84 ARG A N 1
ATOM 619 C CA . ARG A 1 84 ? 1.686 0.732 -14.326 1.00 90.31 84 ARG A CA 1
ATOM 620 C C . ARG A 1 84 ? 1.878 0.772 -12.811 1.00 90.31 84 ARG A C 1
ATOM 622 O O . ARG A 1 84 ? 2.812 1.425 -12.345 1.00 90.31 84 ARG A O 1
ATOM 629 N N . LEU A 1 85 ? 1.030 0.079 -12.049 1.00 91.06 85 LEU A N 1
ATOM 630 C CA . LEU A 1 85 ? 1.125 0.021 -10.587 1.00 91.06 85 LEU A CA 1
ATOM 631 C C . LEU A 1 85 ? 2.493 -0.492 -10.131 1.00 91.06 85 LEU A C 1
ATOM 633 O O . LEU A 1 85 ? 3.133 0.129 -9.281 1.00 91.06 85 LEU A O 1
ATOM 637 N N . ARG A 1 86 ? 2.988 -1.563 -10.759 1.00 91.62 86 ARG A N 1
ATOM 638 C CA . ARG A 1 86 ? 4.326 -2.100 -10.484 1.00 91.62 86 ARG A CA 1
ATOM 639 C C . ARG A 1 86 ? 5.419 -1.052 -10.698 1.00 91.62 86 ARG A C 1
ATOM 641 O O . ARG A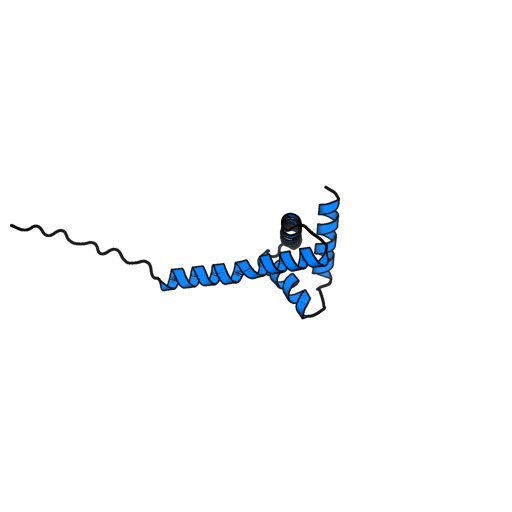 1 86 ? 6.227 -0.836 -9.798 1.00 91.62 86 ARG A O 1
ATOM 648 N N . THR A 1 87 ? 5.429 -0.376 -11.849 1.00 94.25 87 THR A N 1
ATOM 649 C CA . THR A 1 87 ? 6.427 0.665 -12.145 1.00 94.25 87 THR A CA 1
ATOM 650 C C . THR A 1 87 ? 6.392 1.798 -11.119 1.00 94.25 87 THR A C 1
ATOM 652 O O . THR A 1 87 ? 7.442 2.293 -10.711 1.00 94.25 87 THR A O 1
ATOM 655 N N . MET A 1 88 ? 5.203 2.199 -10.661 1.00 93.94 88 MET A N 1
ATOM 656 C CA . MET A 1 88 ? 5.071 3.239 -9.636 1.00 93.94 88 MET A CA 1
ATOM 657 C C . MET A 1 88 ? 5.630 2.790 -8.281 1.00 93.94 88 MET A C 1
ATOM 659 O O . MET A 1 88 ? 6.345 3.560 -7.639 1.00 93.94 88 MET A O 1
ATOM 663 N N . ILE A 1 89 ? 5.356 1.549 -7.862 1.00 94.81 89 ILE A N 1
ATOM 664 C CA . ILE A 1 89 ? 5.900 0.978 -6.620 1.00 94.81 89 ILE A CA 1
ATOM 665 C C . ILE A 1 89 ? 7.430 0.893 -6.696 1.00 94.81 89 ILE A C 1
ATOM 667 O O . ILE A 1 89 ? 8.116 1.319 -5.770 1.00 94.81 89 ILE A O 1
ATOM 671 N N . GLU A 1 90 ? 7.986 0.412 -7.809 1.00 95.19 90 GLU A N 1
ATOM 672 C CA . GLU A 1 90 ? 9.438 0.332 -8.018 1.00 95.19 90 GLU A CA 1
ATOM 673 C C . GLU A 1 90 ? 10.109 1.712 -7.984 1.00 95.19 90 GLU A C 1
ATOM 675 O O . GLU A 1 90 ? 11.158 1.885 -7.354 1.00 95.19 90 GLU A O 1
ATOM 680 N N . ALA A 1 91 ? 9.492 2.721 -8.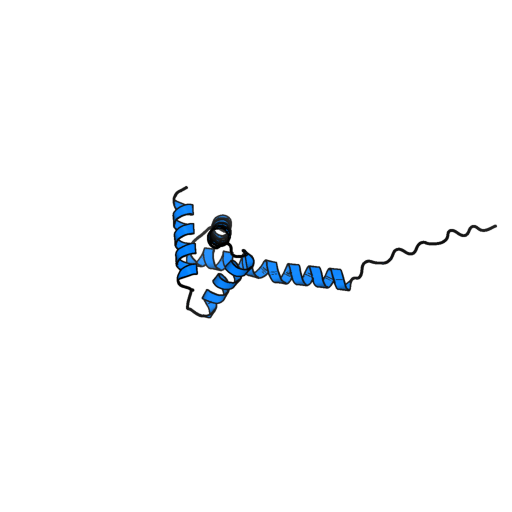606 1.00 95.12 91 ALA A N 1
ATOM 681 C CA . ALA A 1 91 ? 9.980 4.095 -8.555 1.00 95.12 91 ALA A CA 1
ATOM 682 C C . ALA A 1 91 ? 9.967 4.652 -7.121 1.00 95.12 91 ALA A C 1
ATOM 684 O O . ALA A 1 91 ? 10.963 5.232 -6.681 1.00 95.12 91 ALA A O 1
ATOM 685 N N . ALA A 1 92 ? 8.883 4.427 -6.373 1.00 94.94 92 ALA A N 1
ATOM 686 C CA . ALA A 1 92 ? 8.768 4.846 -4.978 1.00 94.94 92 ALA A CA 1
ATOM 687 C C . ALA A 1 92 ? 9.803 4.144 -4.078 1.00 94.94 92 ALA A C 1
ATOM 689 O O . ALA A 1 92 ? 10.429 4.786 -3.235 1.00 94.94 92 ALA A O 1
ATOM 690 N N . LEU A 1 93 ? 10.053 2.847 -4.293 1.00 96.00 93 LEU A N 1
ATOM 691 C 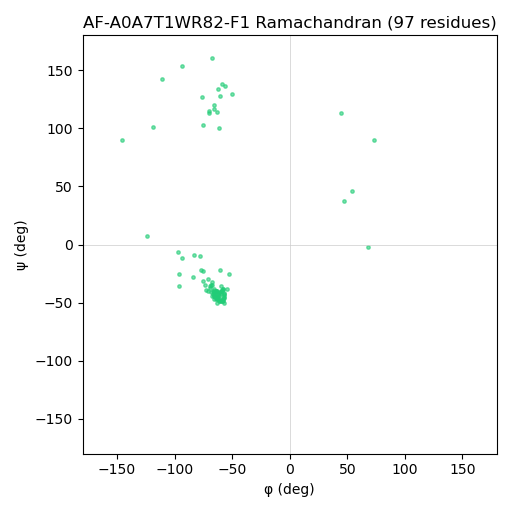CA . LEU A 1 93 ? 11.082 2.082 -3.579 1.00 96.00 93 LEU A CA 1
ATOM 692 C C . LEU A 1 93 ? 12.485 2.632 -3.839 1.00 96.00 93 LEU A C 1
ATOM 694 O O . LEU A 1 93 ? 13.286 2.753 -2.911 1.00 96.00 93 LEU A O 1
ATOM 698 N N . LYS A 1 94 ? 12.788 2.981 -5.095 1.00 95.69 94 LYS A N 1
ATOM 699 C CA . LYS A 1 94 ? 14.070 3.592 -5.460 1.00 95.69 94 LYS A CA 1
ATOM 700 C C . LYS A 1 94 ? 14.267 4.931 -4.752 1.00 95.69 94 LYS A C 1
ATOM 702 O O . LYS A 1 94 ? 15.352 5.174 -4.234 1.00 95.69 94 LYS A O 1
ATOM 707 N N . GLN A 1 95 ? 13.229 5.766 -4.708 1.00 92.88 95 GLN A N 1
ATOM 708 C CA . GLN A 1 95 ? 13.269 7.053 -4.011 1.00 92.88 95 GLN A CA 1
ATOM 709 C C . GLN A 1 95 ? 13.493 6.876 -2.509 1.00 92.88 95 GLN A C 1
ATOM 711 O O . GLN A 1 95 ? 14.384 7.515 -1.953 1.00 92.88 95 GLN A O 1
ATOM 716 N N . LEU A 1 96 ? 12.751 5.964 -1.873 1.00 93.31 96 LEU A N 1
ATOM 717 C CA . LEU A 1 96 ? 12.874 5.682 -0.444 1.00 93.31 96 LEU A CA 1
ATOM 718 C C . LEU A 1 96 ? 14.299 5.265 -0.052 1.00 93.31 96 LEU A C 1
ATOM 720 O O . LEU A 1 96 ? 14.796 5.703 0.972 1.00 93.31 96 LEU A O 1
ATOM 724 N N . ARG A 1 97 ? 14.960 4.434 -0.867 1.00 91.06 97 ARG A N 1
ATOM 725 C CA . ARG A 1 97 ? 16.328 3.947 -0.600 1.00 91.06 97 ARG A CA 1
ATOM 726 C C . ARG A 1 97 ? 17.427 4.964 -0.923 1.00 91.06 97 ARG A C 1
ATOM 728 O O . ARG A 1 97 ? 18.590 4.694 -0.643 1.00 91.06 97 ARG A O 1
ATOM 735 N N . SER A 1 98 ? 17.078 6.066 -1.586 1.00 87.56 98 SER A N 1
ATOM 736 C CA . SER A 1 98 ? 18.024 7.112 -1.994 1.00 87.56 98 SER A CA 1
ATOM 737 C C . SER A 1 98 ? 18.097 8.305 -1.035 1.00 87.56 98 SER A C 1
ATOM 739 O O . SER A 1 98 ? 18.935 9.178 -1.253 1.00 87.56 98 SER A O 1
ATOM 741 N N . GLY A 1 99 ? 17.233 8.347 -0.015 1.00 70.69 99 GLY A N 1
ATOM 742 C CA . GLY A 1 99 ? 17.273 9.315 1.087 1.00 70.69 99 GLY A CA 1
ATOM 743 C C . GLY A 1 99 ? 17.818 8.684 2.356 1.00 70.69 99 GLY A C 1
ATOM 744 O O . GLY A 1 99 ? 18.487 9.421 3.110 1.00 70.69 99 GLY A O 1
#

Radius of gyration: 22.32 Å; Cα contacts (8 Å, |Δi|>4): 61; chains: 1; bounding box: 66×38×60 Å

Solvent-accessible surface area (backbone atoms only — not comparable to full-atom values): 5794 Å² total; per-residue (Å²): 132,82,90,79,82,81,79,81,78,75,81,74,77,62,65,67,59,57,51,51,51,50,49,52,54,60,66,60,55,55,44,46,56,49,24,30,50,51,42,20,71,77,66,74,42,53,76,67,54,23,47,50,39,48,52,48,37,17,63,77,66,74,40,59,56,62,58,52,16,46,54,53,48,49,24,74,74,68,77,60,64,56,67,67,61,52,53,43,50,53,51,36,54,54,54,64,75,71,112

pLDDT: mean 81.68, std 17.7, range [40.03, 98.0]

Sequence (99 aa):
MKGARAAVSGEAPDESVELEQLRHAMETRPVIDQAKGVLMAAYSLSPEDAWKILVTVSQHSNTKLNAVAEEIVASTQEGVVDGRLRTMIEAALKQLRSG

Organism: NCBI:txid2710756

InterPro domains:
  IPR005561 ANTAR domain [PF03861] (20-73)
  IPR005561 ANTAR domain [PS50921] (12-73)
  IPR005561 ANTAR domain [SM01012] (18-73)
  IPR011006 CheY-like superfamily [SSF52172] (18-73)
  IPR036388 Winged helix-like DNA-binding domain superfamily [G3DSA:1.10.10.10] (20-79)

Foldseek 3Di:
DDDDDDDPDDDDPDPVVVVVVVVVVVVQVPLLVLLLVLCCVVPVDDSVLSNQLLVQLCVVVVHDSSVLSVLSNVCVVPVDRDPVNVVSSVVSVVVVVVD

Mean predicted aligned error: 11.47 Å